Protein AF-A0A2N1M7Q3-F1 (afdb_monomer_lite)

Secondary structure (DSSP, 8-state):
-PPPHHHHHHHHHHHHHH---TTS--TTPPP---HHHHHHHHHHHHHHHHHHHHS---

Radius of gyration: 20.85 Å; chains: 1; bounding box: 37×32×49 Å

pLDDT: mean 76.86, std 10.62, range [46.88, 91.81]

Foldseek 3Di:
DDDDPVVVVVVVVVCVVPVDCPPPDPPPDPDDDDPVSVVVVVVVVVVVVVCCVVDPPD

Sequence (58 aa):
MGCDPTTICRFIDKYKKTGKTENLPRSGWPSALNDNEKNALINEQELRNTTFRVFPAS

Structure (mmCIF, N/CA/C/O backbone):
data_AF-A0A2N1M7Q3-F1
#
_entry.id   AF-A0A2N1M7Q3-F1
#
loop_
_atom_site.group_PDB
_atom_site.id
_atom_site.type_symbol
_atom_site.label_atom_id
_atom_site.label_alt_id
_atom_site.label_comp_id
_atom_site.label_asym_id
_atom_site.label_entity_id
_atom_site.label_seq_id
_atom_site.pdbx_PDB_ins_code
_atom_site.Cartn_x
_atom_site.Cartn_y
_atom_site.Cartn_z
_atom_site.occupancy
_atom_site.B_iso_or_equiv
_atom_site.auth_seq_id
_atom_site.auth_comp_id
_atom_site.auth_asym_id
_atom_site.auth_atom_id
_atom_site.pdbx_PDB_model_num
ATOM 1 N N . MET A 1 1 ? -2.668 -12.804 -1.400 1.00 46.88 1 MET A N 1
ATOM 2 C CA . MET A 1 1 ? -3.128 -13.413 -0.134 1.00 46.88 1 MET A CA 1
ATOM 3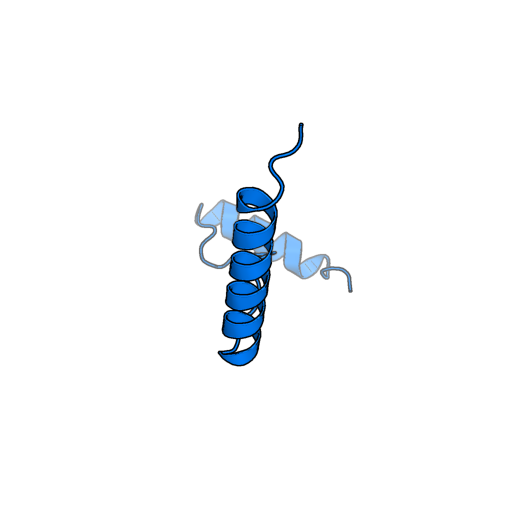 C C . MET A 1 1 ? -4.129 -12.452 0.487 1.00 46.88 1 MET A C 1
ATOM 5 O O . MET A 1 1 ? -3.748 -11.337 0.813 1.00 46.88 1 MET A O 1
ATOM 9 N N . GLY A 1 2 ? -5.417 -12.803 0.477 1.00 53.91 2 GLY A N 1
ATOM 10 C CA . GLY A 1 2 ? -6.491 -11.918 0.940 1.00 53.91 2 GLY A CA 1
ATOM 11 C C . GLY A 1 2 ? -6.468 -11.755 2.458 1.00 53.91 2 GLY A C 1
ATOM 12 O O . GLY A 1 2 ? -6.135 -12.702 3.167 1.00 53.91 2 GLY A O 1
ATOM 13 N N . CYS A 1 3 ? -6.792 -10.558 2.952 1.00 59.19 3 CYS A N 1
ATOM 14 C CA . CYS A 1 3 ? -6.969 -10.332 4.385 1.00 59.19 3 CYS A CA 1
ATOM 15 C C . CYS A 1 3 ? -8.122 -11.200 4.897 1.00 59.19 3 CYS A C 1
ATOM 17 O O . CYS A 1 3 ? -9.239 -11.095 4.394 1.00 59.19 3 CYS A O 1
ATOM 19 N N . ASP A 1 4 ? -7.846 -12.028 5.902 1.00 66.12 4 ASP A N 1
ATOM 20 C CA . ASP A 1 4 ? -8.863 -12.776 6.638 1.00 66.12 4 ASP A CA 1
ATOM 21 C C . ASP A 1 4 ? -9.959 -11.794 7.120 1.00 66.12 4 ASP A C 1
ATOM 23 O O . ASP A 1 4 ? -9.610 -10.776 7.742 1.00 66.12 4 ASP A O 1
ATOM 27 N N . PRO A 1 5 ? -11.254 -12.053 6.839 1.00 64.38 5 PRO A N 1
ATOM 28 C CA . PRO A 1 5 ? -12.378 -11.192 7.223 1.00 64.38 5 PRO A CA 1
ATOM 29 C C . PRO A 1 5 ? -12.358 -10.777 8.699 1.00 64.38 5 PRO A C 1
ATOM 31 O O . PRO A 1 5 ? -12.714 -9.649 9.048 1.00 64.38 5 PRO A O 1
ATOM 34 N N . THR A 1 6 ? -11.853 -11.657 9.564 1.00 71.88 6 THR A N 1
ATOM 35 C CA . THR A 1 6 ? -11.711 -11.428 11.007 1.00 71.88 6 THR A CA 1
ATOM 36 C C . THR A 1 6 ? -10.796 -10.238 11.316 1.00 71.88 6 THR A C 1
ATOM 38 O O . THR A 1 6 ? -10.989 -9.504 12.289 1.00 71.88 6 THR A O 1
ATOM 41 N N . THR A 1 7 ? -9.799 -10.015 10.463 1.00 74.56 7 THR A N 1
ATOM 42 C CA . THR A 1 7 ? -8.799 -8.954 10.608 1.00 74.56 7 THR A CA 1
ATOM 43 C C . THR A 1 7 ? -9.395 -7.590 10.274 1.00 74.56 7 THR A C 1
ATOM 45 O O . THR A 1 7 ? -9.173 -6.627 11.007 1.00 74.56 7 THR A O 1
ATOM 48 N N . ILE A 1 8 ? -10.213 -7.511 9.219 1.00 79.00 8 ILE A N 1
ATOM 49 C CA . ILE A 1 8 ? -10.863 -6.265 8.782 1.00 79.00 8 ILE A CA 1
ATOM 50 C C . ILE A 1 8 ? -11.898 -5.808 9.815 1.00 79.00 8 ILE A C 1
ATOM 52 O O . ILE A 1 8 ? -11.903 -4.639 10.201 1.00 79.00 8 ILE A O 1
ATOM 56 N N . CYS A 1 9 ? -12.718 -6.725 10.339 1.00 82.38 9 CYS A N 1
ATOM 57 C CA . CYS 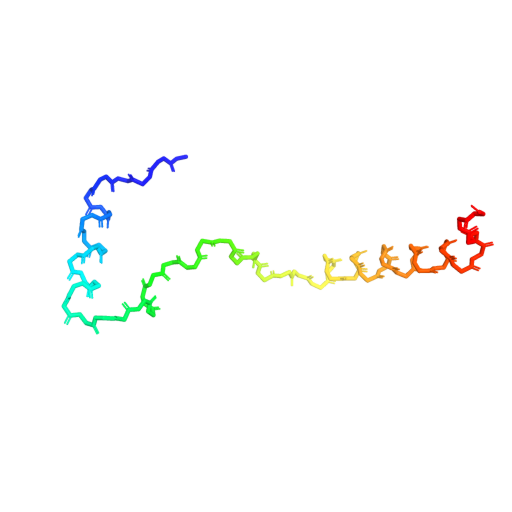A 1 9 ? -13.693 -6.398 11.384 1.00 82.38 9 CYS A CA 1
ATOM 58 C C . CYS A 1 9 ? -13.015 -5.837 12.645 1.00 82.38 9 CYS A C 1
ATOM 60 O O . CYS A 1 9 ? -13.426 -4.801 13.168 1.00 82.38 9 CYS A O 1
ATOM 62 N N . ARG A 1 10 ? -11.904 -6.448 13.082 1.00 81.12 10 ARG A N 1
ATOM 63 C CA . ARG A 1 10 ? -11.098 -5.945 14.208 1.00 81.12 10 ARG A CA 1
ATOM 64 C C . ARG A 1 10 ? -10.546 -4.542 13.965 1.00 81.12 10 ARG A C 1
ATOM 66 O O . ARG A 1 10 ? -10.436 -3.761 14.912 1.00 81.12 10 ARG A O 1
ATOM 73 N N . PHE A 1 11 ? -10.195 -4.216 12.724 1.00 78.31 11 PHE A N 1
ATOM 74 C CA . PHE A 1 11 ? -9.749 -2.873 12.365 1.00 78.31 11 PHE A CA 1
ATOM 75 C C . PHE A 1 11 ? -10.872 -1.846 12.443 1.00 78.31 11 PHE A C 1
ATOM 77 O O . PHE A 1 11 ? -10.687 -0.803 13.071 1.00 78.31 11 PHE A O 1
ATOM 84 N N . ILE A 1 12 ? -12.035 -2.153 11.866 1.00 83.56 12 ILE A N 1
ATOM 85 C CA . ILE A 1 12 ? -13.201 -1.262 11.890 1.00 83.56 12 ILE A CA 1
ATOM 86 C C . ILE A 1 12 ? -13.623 -0.975 13.337 1.00 83.56 12 ILE A C 1
ATOM 88 O O . ILE A 1 12 ? -13.849 0.182 13.691 1.00 83.56 12 ILE A O 1
ATOM 92 N N . ASP A 1 13 ? -13.642 -1.991 14.200 1.00 85.50 13 ASP A N 1
ATOM 93 C CA . ASP A 1 13 ? -13.980 -1.821 15.616 1.00 85.50 13 ASP A CA 1
ATOM 94 C C . ASP A 1 13 ? -12.964 -0.961 16.377 1.00 85.50 13 ASP A C 1
ATOM 96 O O . ASP A 1 13 ? -13.346 -0.105 17.180 1.00 85.50 13 ASP A O 1
ATOM 100 N N . LYS A 1 14 ? -11.661 -1.143 16.126 1.00 82.81 14 LYS A N 1
ATOM 101 C CA . LYS A 1 14 ? -10.615 -0.300 16.731 1.00 82.81 14 LYS A CA 1
ATOM 102 C C . LYS A 1 14 ? -10.722 1.152 16.267 1.00 82.81 14 LYS A C 1
ATOM 104 O O . LYS A 1 14 ? -10.589 2.061 17.092 1.00 82.81 14 LYS A O 1
ATOM 109 N N . TYR A 1 15 ? -10.993 1.368 14.982 1.00 82.94 15 TYR A N 1
ATOM 110 C CA . TYR A 1 15 ? -11.160 2.701 14.412 1.00 82.94 15 TYR A CA 1
ATOM 111 C C . TYR A 1 15 ? -12.400 3.399 14.978 1.00 82.94 15 TYR A C 1
ATOM 113 O O . TYR A 1 15 ? -12.292 4.522 15.457 1.00 82.94 15 TYR A O 1
ATOM 121 N N . LYS A 1 16 ? -13.547 2.711 15.048 1.00 85.69 16 LYS A N 1
ATOM 122 C CA . LYS A 1 16 ? -14.767 3.242 15.677 1.00 85.69 16 LYS A CA 1
ATOM 123 C C . LYS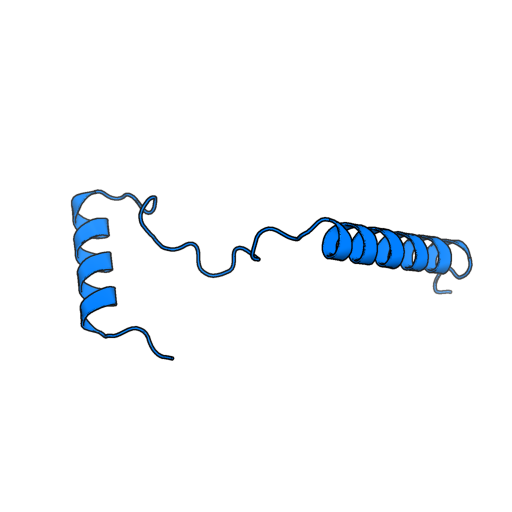 A 1 16 ? -14.567 3.656 17.137 1.00 85.69 16 LYS A C 1
ATOM 125 O O . LYS A 1 16 ? -15.176 4.622 17.577 1.00 85.69 16 LYS A O 1
ATOM 130 N N . LYS A 1 17 ? -13.733 2.930 17.888 1.00 87.12 17 LYS A N 1
ATOM 131 C CA . LYS A 1 17 ? -13.477 3.209 19.312 1.00 87.12 17 LYS A CA 1
ATOM 132 C C . LYS A 1 17 ? -12.497 4.351 19.550 1.00 87.12 17 LYS A C 1
ATOM 134 O O . LYS A 1 17 ? -12.666 5.100 20.502 1.00 87.12 17 LYS A O 1
ATOM 139 N N . THR A 1 18 ? -11.442 4.441 18.746 1.00 85.00 18 THR A N 1
ATOM 140 C CA . THR A 1 18 ? -10.321 5.358 19.017 1.00 85.00 18 TH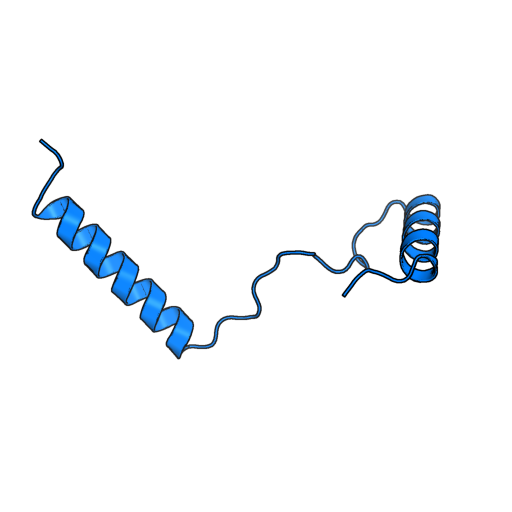R A CA 1
ATOM 141 C C . THR A 1 18 ? -10.240 6.535 18.053 1.00 85.00 18 THR A C 1
ATOM 143 O O . THR A 1 18 ? -9.556 7.506 18.35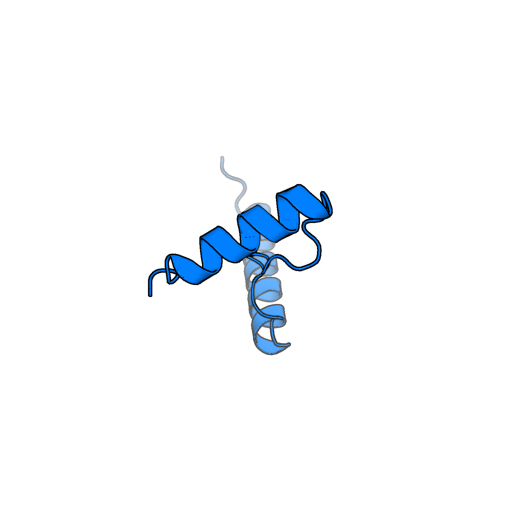7 1.00 85.00 18 THR A O 1
ATOM 146 N N . GLY A 1 19 ? -10.874 6.446 16.879 1.00 82.81 19 GLY A N 1
ATOM 147 C CA . GLY A 1 19 ? -10.718 7.395 15.772 1.00 82.81 19 GLY A CA 1
ATOM 148 C C . GLY A 1 19 ? -9.307 7.427 15.171 1.00 82.81 19 GLY A C 1
ATOM 149 O O . GLY A 1 19 ? -9.032 8.232 14.285 1.00 82.81 19 GLY A O 1
ATOM 150 N N . LYS A 1 20 ? -8.396 6.566 15.644 1.00 76.81 20 LYS A N 1
ATOM 151 C CA . LYS A 1 20 ? -6.980 6.575 15.277 1.00 76.81 20 LYS A CA 1
ATOM 152 C C . LYS A 1 20 ? -6.670 5.496 14.252 1.00 76.81 20 LYS A C 1
ATOM 154 O O . LYS A 1 20 ? -7.106 4.352 14.362 1.00 76.81 20 LYS A O 1
ATOM 159 N N . THR A 1 21 ? -5.841 5.866 13.286 1.00 73.19 21 THR A N 1
ATOM 160 C CA . THR A 1 21 ? -5.316 4.992 12.228 1.00 73.19 21 THR A CA 1
ATOM 161 C C . THR A 1 21 ? -3.866 4.570 12.477 1.00 73.19 21 THR A C 1
ATOM 163 O O . THR A 1 21 ? -3.276 3.876 11.661 1.00 73.19 21 THR A O 1
ATOM 166 N N . GLU A 1 22 ? -3.293 4.954 13.619 1.00 66.62 22 GLU A N 1
ATOM 167 C CA . GLU A 1 22 ? -1.874 4.776 13.968 1.00 66.62 22 GLU A CA 1
ATOM 168 C C . GLU A 1 22 ? -1.434 3.304 14.021 1.00 66.62 22 GLU A C 1
ATOM 170 O O . GLU A 1 22 ? -0.298 2.979 13.702 1.00 66.62 22 GLU A O 1
ATOM 175 N N . ASN A 1 23 ? -2.363 2.405 14.360 1.00 67.00 23 ASN A N 1
ATOM 176 C CA . ASN A 1 23 ? -2.137 0.957 14.382 1.00 67.00 23 ASN A CA 1
ATOM 177 C C . ASN A 1 23 ? -2.556 0.259 13.077 1.00 67.00 23 ASN A C 1
ATOM 179 O O . ASN A 1 23 ? -2.612 -0.972 13.041 1.00 67.00 23 ASN A O 1
ATOM 183 N N . LEU A 1 24 ? -2.929 1.009 12.031 1.00 68.94 24 LEU A N 1
ATOM 184 C CA . LEU A 1 24 ? -3.191 0.416 10.724 1.00 68.94 24 LEU A CA 1
ATOM 185 C C . LEU A 1 24 ? -1.853 0.082 10.058 1.00 68.94 24 LEU A C 1
ATOM 187 O O . LEU A 1 24 ? -0.972 0.944 10.008 1.00 68.94 24 LEU A O 1
ATOM 191 N N . PRO A 1 25 ? -1.689 -1.127 9.496 1.00 65.81 25 PRO A N 1
ATOM 192 C CA . PRO A 1 25 ? -0.583 -1.375 8.591 1.00 65.81 25 PRO A CA 1
ATOM 193 C C . PRO A 1 25 ? -0.711 -0.376 7.437 1.00 65.81 25 PRO A C 1
ATOM 195 O O . PRO A 1 25 ? -1.721 -0.361 6.733 1.00 65.81 25 PRO A O 1
ATOM 198 N N . ARG A 1 26 ? 0.289 0.497 7.264 1.00 70.88 26 ARG A N 1
ATOM 199 C CA . ARG A 1 26 ? 0.363 1.395 6.106 1.00 70.88 26 ARG A CA 1
ATOM 200 C C . ARG A 1 26 ? 0.580 0.540 4.862 1.00 70.88 26 ARG A C 1
ATOM 202 O O . ARG A 1 26 ? 1.707 0.206 4.509 1.00 70.88 26 ARG A O 1
ATOM 209 N N . SER A 1 27 ? -0.514 0.158 4.215 1.00 69.62 27 SER A N 1
ATOM 210 C CA . SER A 1 27 ? -0.487 -0.477 2.905 1.00 69.62 27 SER A CA 1
ATOM 211 C C . SER A 1 27 ? 0.176 0.480 1.916 1.00 69.62 27 SER A C 1
ATOM 213 O O . SER A 1 27 ? -0.335 1.576 1.692 1.00 69.62 27 SER A O 1
ATOM 215 N N . GLY A 1 28 ? 1.311 0.073 1.350 1.00 63.69 28 GLY A N 1
ATOM 216 C CA . GLY A 1 28 ? 2.005 0.836 0.312 1.00 63.69 28 GLY A CA 1
ATOM 217 C C . GLY A 1 28 ? 3.209 1.653 0.775 1.00 63.69 28 GLY A C 1
ATOM 218 O O . GLY A 1 28 ? 3.748 2.393 -0.042 1.00 63.69 28 GLY A O 1
ATOM 219 N N . TRP A 1 29 ? 3.680 1.522 2.023 1.00 60.66 29 TRP A N 1
ATOM 220 C CA . TRP A 1 29 ? 5.042 1.982 2.309 1.00 60.66 29 TRP A CA 1
ATOM 221 C C . TRP A 1 29 ? 6.013 1.000 1.640 1.00 60.66 29 TRP A C 1
ATOM 223 O O . TRP A 1 29 ? 5.967 -0.186 1.982 1.00 60.66 29 TRP A O 1
ATOM 233 N N . PRO A 1 30 ? 6.854 1.428 0.679 1.00 68.12 30 PRO A N 1
ATOM 234 C CA . PRO A 1 30 ? 7.935 0.572 0.216 1.00 68.12 30 PRO A CA 1
ATOM 235 C C . PRO A 1 30 ? 8.781 0.161 1.422 1.00 68.12 30 PRO A C 1
ATOM 237 O O . PRO A 1 30 ? 9.017 0.973 2.323 1.00 68.12 30 PRO A O 1
ATOM 240 N N . SER A 1 31 ? 9.212 -1.102 1.448 1.00 70.81 31 SER A N 1
ATOM 241 C CA . SER A 1 31 ? 10.218 -1.559 2.406 1.00 70.81 31 SER A CA 1
ATOM 242 C C . SER A 1 31 ? 11.378 -0.567 2.425 1.00 70.81 31 SER A C 1
ATOM 244 O O . SER A 1 31 ? 11.691 0.039 1.398 1.00 70.81 31 SER A O 1
ATOM 246 N N . ALA A 1 32 ? 11.994 -0.379 3.594 1.00 79.81 32 ALA A N 1
ATOM 247 C CA . ALA A 1 32 ? 13.177 0.461 3.700 1.00 79.81 32 ALA A CA 1
ATOM 248 C C . ALA A 1 32 ? 14.189 0.018 2.634 1.00 79.81 32 ALA A C 1
ATOM 250 O O . ALA A 1 32 ? 14.667 -1.115 2.679 1.00 79.81 32 ALA A O 1
ATOM 251 N N . LEU A 1 33 ? 14.451 0.895 1.661 1.00 80.75 33 LEU A N 1
ATOM 252 C CA . LEU A 1 33 ? 15.399 0.603 0.595 1.00 80.75 33 LEU A CA 1
ATOM 253 C C . LEU A 1 33 ? 16.775 0.413 1.217 1.00 80.75 33 LEU A C 1
ATOM 255 O O . LEU A 1 33 ? 17.213 1.244 2.027 1.00 80.75 33 LEU A O 1
ATOM 259 N N . ASN A 1 34 ? 17.453 -0.659 0.824 1.00 87.56 34 ASN A N 1
ATOM 260 C CA . ASN A 1 34 ? 18.851 -0.826 1.183 1.00 87.56 34 ASN A CA 1
ATOM 261 C C . ASN A 1 34 ? 19.723 0.166 0.394 1.00 87.56 34 ASN A C 1
ATOM 263 O O . ASN A 1 34 ? 19.278 0.801 -0.566 1.00 87.56 34 ASN A O 1
ATOM 267 N N . ASP A 1 35 ? 20.977 0.321 0.809 1.00 91.25 35 ASP A N 1
ATOM 268 C CA . ASP A 1 35 ? 21.857 1.332 0.222 1.00 91.25 35 ASP A CA 1
ATOM 269 C C . ASP A 1 35 ? 22.157 1.069 -1.263 1.00 91.25 35 ASP A C 1
ATOM 271 O O . ASP A 1 35 ? 22.293 2.017 -2.036 1.00 91.25 35 ASP A O 1
ATOM 275 N N . ASN A 1 36 ? 22.151 -0.193 -1.707 1.00 91.56 36 ASN A N 1
ATOM 276 C CA . ASN A 1 36 ? 22.323 -0.528 -3.122 1.00 91.56 36 ASN A CA 1
ATOM 277 C C . ASN A 1 36 ? 21.105 -0.114 -3.955 1.00 91.56 36 ASN A C 1
ATOM 279 O O . ASN A 1 36 ? 21.268 0.463 -5.027 1.00 91.56 36 ASN A O 1
ATOM 283 N N . GLU A 1 37 ? 19.891 -0.368 -3.463 1.00 89.25 37 GLU A N 1
ATOM 284 C CA . GLU A 1 37 ? 18.651 0.044 -4.133 1.00 89.25 37 GLU A CA 1
ATOM 285 C C . GLU A 1 37 ? 18.534 1.570 -4.203 1.00 89.25 37 GLU A C 1
ATOM 287 O O . GLU A 1 37 ? 18.140 2.115 -5.235 1.00 89.25 37 GLU A O 1
ATOM 292 N N . LYS A 1 38 ? 18.939 2.278 -3.140 1.00 88.12 38 LYS A N 1
ATOM 293 C CA . LYS A 1 38 ? 19.014 3.747 -3.152 1.00 88.12 38 LYS A CA 1
ATOM 294 C C . LYS A 1 38 ? 19.996 4.248 -4.205 1.00 88.12 38 LYS A C 1
ATOM 296 O O . LYS A 1 38 ? 19.635 5.115 -4.997 1.00 88.12 38 LYS A O 1
ATOM 301 N N . ASN A 1 39 ? 21.207 3.695 -4.239 1.00 91.44 39 ASN A N 1
ATOM 302 C CA . ASN A 1 39 ? 22.233 4.101 -5.200 1.00 91.44 39 ASN A CA 1
ATOM 303 C C . ASN A 1 39 ? 21.808 3.805 -6.644 1.00 91.44 39 ASN A C 1
ATOM 305 O O . ASN A 1 39 ? 22.046 4.621 -7.529 1.00 91.44 39 ASN A O 1
ATOM 309 N N . ALA A 1 40 ? 21.123 2.684 -6.883 1.00 91.81 40 ALA A N 1
ATOM 310 C CA . ALA A 1 40 ? 20.579 2.353 -8.195 1.00 91.81 40 ALA A CA 1
ATOM 311 C C . ALA A 1 40 ? 19.546 3.391 -8.668 1.00 91.81 40 ALA A C 1
ATOM 313 O O . ALA A 1 40 ? 19.640 3.868 -9.797 1.00 91.81 40 ALA A O 1
ATOM 314 N N . LEU A 1 41 ? 18.614 3.797 -7.796 1.00 88.75 41 LEU A N 1
ATOM 315 C CA . LEU A 1 41 ? 17.615 4.823 -8.118 1.00 88.75 41 LEU A CA 1
ATOM 316 C C . LEU A 1 41 ? 18.241 6.201 -8.353 1.00 88.75 41 LEU A C 1
ATOM 318 O O . LEU A 1 41 ? 17.820 6.919 -9.258 1.00 88.75 41 LEU A O 1
ATOM 322 N N . ILE A 1 42 ? 19.247 6.574 -7.556 1.00 90.25 42 ILE A N 1
ATOM 323 C CA . ILE A 1 42 ? 19.973 7.840 -7.729 1.00 90.25 42 ILE A CA 1
ATOM 324 C C . ILE A 1 42 ? 20.677 7.857 -9.088 1.00 90.25 42 ILE A C 1
ATOM 326 O O . ILE A 1 42 ? 20.504 8.811 -9.844 1.00 90.25 42 ILE A O 1
ATOM 330 N N . ASN A 1 43 ? 21.390 6.782 -9.432 1.00 90.25 43 ASN A N 1
ATOM 331 C CA . ASN A 1 43 ? 22.085 6.663 -10.712 1.00 90.25 43 ASN A CA 1
ATOM 332 C C . ASN A 1 43 ? 21.107 6.688 -11.894 1.00 90.25 43 ASN A C 1
ATOM 334 O O . ASN A 1 43 ? 21.355 7.364 -12.890 1.00 90.25 43 ASN A O 1
ATOM 338 N N . GLU A 1 44 ? 19.975 5.987 -11.790 1.00 89.62 44 GLU A N 1
ATOM 339 C CA . GLU A 1 44 ? 18.936 6.008 -12.821 1.00 89.62 44 GLU A CA 1
ATOM 340 C C . GLU A 1 44 ? 18.357 7.419 -13.005 1.00 89.62 44 GLU A C 1
ATOM 342 O O . GLU A 1 44 ? 18.191 7.891 -14.134 1.00 89.62 44 GLU A O 1
ATOM 347 N N . GLN A 1 45 ? 18.091 8.125 -11.904 1.00 87.81 45 GLN A N 1
ATOM 348 C CA . GLN A 1 45 ? 17.592 9.495 -11.939 1.00 87.81 45 GLN A CA 1
ATOM 349 C C . GLN A 1 45 ? 18.621 10.462 -12.539 1.00 87.81 45 GLN A C 1
ATOM 351 O O . GLN A 1 45 ? 18.257 11.339 -13.323 1.00 87.81 45 GLN A O 1
ATOM 356 N N . GLU A 1 46 ? 19.902 10.306 -12.209 1.00 89.25 46 GLU A N 1
ATOM 357 C CA . GLU A 1 46 ? 20.993 11.105 -12.768 1.00 89.25 46 GLU A CA 1
ATOM 358 C C . GLU A 1 46 ? 21.142 10.881 -14.279 1.00 89.25 46 GLU A C 1
ATOM 360 O O . GLU A 1 46 ? 21.263 11.844 -15.043 1.00 89.25 46 GLU A O 1
ATOM 365 N N . LEU A 1 47 ? 21.018 9.631 -14.734 1.00 84.75 47 LEU A N 1
ATOM 366 C CA . LEU A 1 47 ? 21.050 9.277 -16.151 1.00 84.75 47 LEU A CA 1
ATOM 367 C C . LEU A 1 47 ? 19.862 9.885 -16.913 1.00 84.75 47 LEU A C 1
ATOM 369 O O . LEU A 1 47 ? 20.036 10.442 -18.000 1.00 84.75 47 LEU A O 1
ATO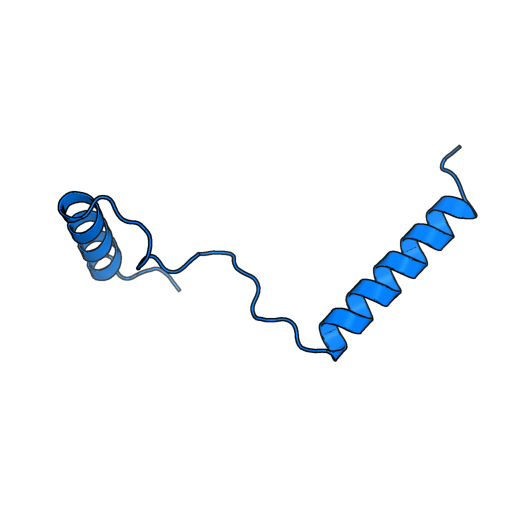M 373 N N . ARG A 1 48 ? 18.658 9.847 -16.327 1.00 82.69 48 ARG A N 1
ATOM 374 C CA . ARG A 1 48 ? 17.447 10.469 -16.892 1.00 82.69 48 ARG A CA 1
ATOM 375 C C . ARG A 1 48 ? 17.561 11.990 -16.960 1.00 82.69 48 ARG A C 1
ATOM 377 O O . ARG A 1 48 ? 17.245 12.576 -17.992 1.00 82.69 48 ARG A O 1
ATOM 384 N N . ASN A 1 49 ? 18.057 12.626 -15.900 1.00 79.75 49 ASN A N 1
ATOM 385 C CA . ASN A 1 49 ? 18.275 14.074 -15.861 1.00 79.75 49 ASN A CA 1
ATOM 386 C C . ASN A 1 49 ? 19.318 14.512 -16.896 1.00 79.75 49 ASN A C 1
ATOM 388 O O . ASN A 1 49 ? 19.144 15.532 -17.559 1.00 79.75 49 ASN A O 1
ATOM 392 N N . THR A 1 50 ? 20.389 13.735 -17.051 1.00 76.81 50 THR A N 1
ATOM 393 C CA . THR A 1 50 ? 21.420 13.975 -18.067 1.00 76.81 50 THR A CA 1
ATOM 394 C C . THR A 1 50 ? 20.839 13.820 -19.468 1.00 76.81 50 THR A C 1
ATOM 396 O O . THR A 1 50 ? 21.006 14.704 -20.301 1.00 76.81 50 THR A O 1
ATOM 399 N N . THR A 1 51 ? 20.069 12.757 -19.706 1.00 73.19 51 THR A N 1
ATOM 400 C CA . THR A 1 51 ? 19.396 12.511 -20.991 1.00 73.19 51 THR A CA 1
ATOM 401 C C . THR A 1 51 ? 18.445 13.653 -21.351 1.00 73.19 51 THR A C 1
ATOM 403 O O . THR A 1 51 ? 18.504 14.160 -22.464 1.00 73.19 51 THR A O 1
ATOM 406 N N . PHE A 1 52 ? 17.640 14.127 -20.396 1.00 71.38 52 PHE A N 1
ATOM 407 C CA . PHE A 1 52 ? 16.722 15.254 -20.589 1.00 71.38 52 PHE A CA 1
ATOM 408 C C . PHE A 1 52 ? 17.445 16.578 -20.893 1.00 71.38 52 PHE A C 1
ATOM 410 O O . PHE A 1 52 ? 16.933 17.409 -21.637 1.00 71.38 52 PHE A O 1
ATOM 417 N N . ARG A 1 53 ? 18.646 16.782 -20.336 1.00 71.94 53 ARG A N 1
ATOM 418 C CA . ARG A 1 53 ? 19.472 17.973 -20.601 1.00 71.94 53 ARG A CA 1
ATOM 419 C C . ARG A 1 53 ? 20.182 17.921 -21.954 1.00 71.94 53 ARG A C 1
ATOM 421 O O . ARG A 1 53 ? 20.360 18.964 -22.570 1.00 71.94 53 ARG A O 1
ATOM 428 N N . VAL A 1 54 ? 20.618 16.738 -22.386 1.00 69.81 54 VAL A N 1
ATOM 429 C CA . VAL A 1 54 ? 21.366 16.548 -23.643 1.00 69.81 54 VAL A CA 1
ATOM 430 C C . VAL A 1 54 ? 20.422 16.433 -24.845 1.00 69.81 54 VAL A C 1
ATOM 432 O O . VAL A 1 54 ? 20.761 16.884 -25.934 1.00 69.81 54 VAL A O 1
ATOM 435 N N . PHE A 1 55 ? 19.221 15.894 -24.639 1.00 68.25 55 PHE A N 1
ATOM 436 C CA . PHE A 1 55 ? 18.175 15.781 -25.649 1.00 68.25 55 PHE A CA 1
ATOM 437 C C . PHE A 1 55 ? 16.861 16.344 -25.094 1.00 68.25 55 PHE A C 1
ATOM 439 O O . PHE A 1 55 ? 16.004 15.576 -24.644 1.00 68.25 55 PHE A O 1
ATOM 446 N N . PRO A 1 56 ? 16.680 17.677 -25.088 1.00 63.00 56 PRO A N 1
ATOM 447 C CA . PRO A 1 56 ? 15.371 18.239 -24.801 1.00 63.00 56 PRO A CA 1
ATOM 448 C C . PRO A 1 56 ? 14.403 17.761 -25.890 1.00 63.00 56 PRO A C 1
ATOM 450 O O . PRO A 1 56 ? 14.707 17.857 -27.081 1.00 63.00 56 PRO A O 1
ATOM 453 N N . ALA A 1 57 ? 13.262 17.199 -25.482 1.00 70.06 57 ALA A N 1
ATOM 454 C CA . ALA A 1 57 ? 12.198 16.833 -26.415 1.00 70.06 57 ALA A CA 1
ATOM 455 C C . ALA A 1 57 ? 11.849 18.080 -27.253 1.00 70.06 57 ALA A C 1
ATOM 457 O O . ALA A 1 57 ? 11.541 19.125 -26.678 1.00 70.06 57 ALA A O 1
ATOM 458 N N . SER A 1 58 ? 12.030 17.969 -28.575 1.00 63.38 58 SER A N 1
ATOM 459 C CA . SER A 1 58 ? 11.886 19.060 -29.553 1.00 63.38 58 SER A CA 1
ATOM 460 C C . SER A 1 58 ? 10.456 19.565 -29.681 1.00 63.38 58 SER A C 1
ATOM 462 O O . SER A 1 58 ? 9.527 18.739 -29.537 1.00 63.38 58 SER A O 1
#

Organism: NCBI:txid588596